Protein AF-A0A9D8BAH3-F1 (afdb_monomer_lite)

Secondary structure (DSSP, 8-state):
--HHHHHHTB-TTS-BGGG-HHHHTTS---GGGT-SSTT-HHHHHHHHTT-SSGGG-TTTTT-TTTS-HHHHHHHHHTT--HHHHHHHHHHH-HHHHHHHHHHH---

Sequence (107 aa):
MTTQDKTQLVAYCGLFCGACGSYRRGRCKGCKNGGGFSRCGVRKCATERKYLSCAECTEYPECRKLNNFVSKMFAIVFRSNRKGNLQEIQKMGIEKWAEERAASGKK

Structure (mmCIF, N/CA/C/O backbone):
data_AF-A0A9D8BAH3-F1
#
_entry.id   AF-A0A9D8BAH3-F1
#
loop_
_atom_site.group_PDB
_atom_site.id
_atom_site.type_symbol
_atom_site.label_atom_id
_atom_site.label_alt_id
_atom_site.label_comp_id
_atom_site.label_asym_id
_atom_site.label_entity_id
_atom_site.label_seq_id
_atom_site.pdbx_PDB_ins_code
_atom_site.Cartn_x
_atom_site.Cartn_y
_atom_site.Cartn_z
_atom_site.occupancy
_atom_site.B_iso_or_equiv
_atom_site.auth_seq_id
_atom_site.auth_comp_id
_atom_site.auth_asym_id
_atom_site.auth_atom_id
_atom_site.pdbx_PDB_model_num
ATOM 1 N N . MET A 1 1 ? -8.869 -8.066 17.044 1.00 65.38 1 MET A N 1
ATOM 2 C CA . MET A 1 1 ? -8.174 -8.077 15.738 1.00 65.38 1 MET A CA 1
ATOM 3 C C . MET A 1 1 ? -6.687 -8.136 15.985 1.00 65.38 1 MET A C 1
ATOM 5 O O . MET A 1 1 ? -6.163 -7.270 16.682 1.00 65.38 1 MET A O 1
ATOM 9 N N . THR A 1 2 ? -6.041 -9.146 15.425 1.00 84.25 2 THR A N 1
ATOM 10 C CA . THR A 1 2 ? -4.585 -9.298 15.402 1.00 84.25 2 THR A CA 1
ATOM 11 C C . THR A 1 2 ? -3.952 -8.284 14.439 1.00 84.25 2 THR A C 1
ATOM 13 O O . THR A 1 2 ? -4.644 -7.655 13.632 1.00 84.25 2 THR A O 1
ATOM 16 N N . THR A 1 3 ? -2.633 -8.105 14.496 1.00 79.19 3 THR A N 1
ATOM 17 C CA . THR A 1 3 ? -1.891 -7.272 13.532 1.00 79.19 3 THR A CA 1
ATOM 18 C C . THR A 1 3 ? -2.050 -7.797 12.100 1.00 79.19 3 THR A C 1
ATOM 20 O O . THR A 1 3 ? -2.253 -7.011 11.173 1.00 79.19 3 THR A O 1
ATOM 23 N N . GLN A 1 4 ? -2.099 -9.121 11.921 1.00 74.69 4 GLN A N 1
ATOM 24 C CA . GLN A 1 4 ? -2.381 -9.759 10.631 1.00 74.69 4 GLN A CA 1
ATOM 25 C C . GLN A 1 4 ? -3.772 -9.394 10.096 1.00 74.69 4 GLN A C 1
ATOM 27 O O . GLN A 1 4 ? -3.898 -9.062 8.918 1.00 74.69 4 GLN A O 1
ATOM 32 N N . ASP A 1 5 ? -4.799 -9.327 10.948 1.00 86.50 5 ASP A N 1
ATOM 33 C CA . ASP A 1 5 ? -6.133 -8.878 10.522 1.00 86.50 5 ASP A CA 1
ATOM 34 C C . ASP A 1 5 ? -6.109 -7.420 10.032 1.00 86.50 5 ASP A C 1
ATOM 36 O O . ASP A 1 5 ? -6.796 -7.053 9.076 1.00 86.50 5 ASP A O 1
ATOM 40 N N . LYS A 1 6 ? -5.306 -6.561 10.674 1.00 90.88 6 LYS A N 1
ATOM 41 C CA . LYS A 1 6 ? -5.208 -5.135 10.321 1.00 90.88 6 LYS A CA 1
ATOM 42 C C . LYS A 1 6 ? -4.507 -4.933 8.979 1.00 90.88 6 LYS A C 1
ATOM 44 O O . LYS A 1 6 ? -4.962 -4.108 8.184 1.00 90.88 6 LYS A O 1
ATOM 49 N N . THR A 1 7 ? -3.463 -5.704 8.669 1.00 94.06 7 THR A N 1
ATOM 50 C CA . THR A 1 7 ? -2.797 -5.618 7.355 1.00 94.06 7 THR A CA 1
ATOM 51 C C . THR A 1 7 ? -3.707 -6.070 6.212 1.00 94.06 7 THR A C 1
ATOM 53 O O . THR A 1 7 ? -3.563 -5.591 5.082 1.00 94.06 7 THR A O 1
ATOM 56 N N . GLN A 1 8 ? -4.699 -6.931 6.470 1.00 94.38 8 GLN A N 1
ATOM 57 C CA . GLN A 1 8 ? -5.712 -7.287 5.468 1.00 94.38 8 GLN A CA 1
ATOM 58 C C . GLN A 1 8 ? -6.642 -6.119 5.108 1.00 94.38 8 GLN A C 1
ATOM 60 O O . GLN A 1 8 ? -7.193 -6.076 4.005 1.00 94.38 8 GLN A O 1
ATOM 65 N N . LEU A 1 9 ? -6.770 -5.126 5.991 1.00 95.00 9 LEU A N 1
ATOM 66 C CA . LEU A 1 9 ? -7.535 -3.910 5.721 1.00 95.00 9 LEU A CA 1
ATOM 67 C C . LEU A 1 9 ? -6.750 -2.866 4.919 1.00 95.00 9 LEU A C 1
ATOM 69 O O . LEU A 1 9 ? -7.348 -1.905 4.433 1.00 95.00 9 LEU A O 1
ATOM 73 N N . VAL A 1 10 ? -5.444 -3.043 4.729 1.00 95.56 10 VAL A N 1
ATOM 74 C CA . VAL A 1 10 ? -4.643 -2.177 3.859 1.00 95.56 10 VAL A CA 1
ATOM 75 C C . VAL A 1 10 ? -4.919 -2.552 2.404 1.00 95.56 10 VAL A C 1
ATOM 77 O O . VAL A 1 10 ? -4.663 -3.672 1.964 1.00 95.56 10 VAL A O 1
ATOM 80 N N . ALA A 1 11 ? -5.480 -1.620 1.638 1.00 95.19 11 ALA A N 1
ATOM 81 C CA . ALA A 1 11 ? -5.653 -1.782 0.204 1.00 95.19 11 ALA A CA 1
ATOM 82 C C . ALA A 1 11 ? -4.302 -1.691 -0.511 1.00 95.19 11 ALA A C 1
ATOM 84 O O . ALA A 1 11 ? -3.443 -0.906 -0.114 1.00 95.19 11 ALA A O 1
ATOM 85 N N . TYR A 1 12 ? -4.159 -2.391 -1.640 1.00 96.31 12 TYR A N 1
ATOM 86 C CA . TYR A 1 12 ? -2.909 -2.388 -2.408 1.00 96.31 12 TYR A CA 1
ATOM 87 C C . TYR A 1 12 ? -2.427 -0.981 -2.780 1.00 96.31 12 TYR A C 1
ATOM 89 O O . TYR A 1 12 ? -1.238 -0.707 -2.759 1.00 96.31 12 TYR A O 1
ATOM 97 N N . CYS A 1 13 ? -3.341 -0.055 -3.069 1.00 93.62 13 CYS A N 1
ATOM 98 C CA . CYS A 1 13 ? -2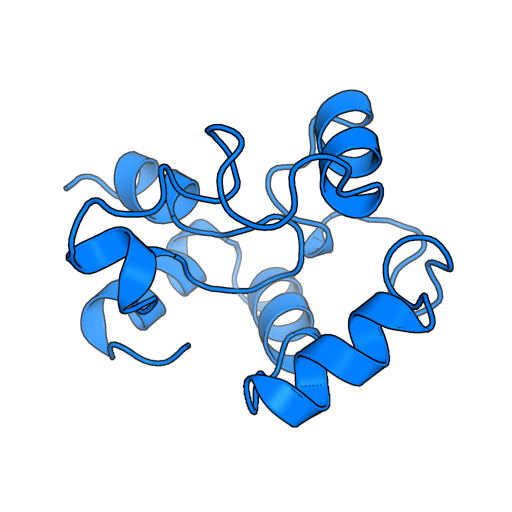.999 1.321 -3.428 1.00 93.62 13 CYS A CA 1
ATOM 99 C C . CYS A 1 13 ? -2.734 2.256 -2.229 1.00 93.62 13 CYS A C 1
ATOM 101 O O . CYS A 1 13 ? -2.698 3.469 -2.426 1.00 93.62 13 CYS A O 1
ATOM 103 N N . GLY A 1 14 ? -2.597 1.726 -1.008 1.00 93.19 14 GLY A N 1
ATOM 104 C CA . GLY A 1 14 ? -2.296 2.501 0.201 1.00 93.19 14 GLY A CA 1
ATOM 105 C C . GLY A 1 14 ? -3.510 3.134 0.889 1.00 93.19 14 GLY A C 1
ATOM 106 O O . GLY A 1 14 ? -3.344 3.986 1.749 1.00 93.19 14 GLY A O 1
ATOM 107 N N . LEU A 1 15 ? -4.742 2.766 0.529 1.00 92.50 15 LEU A N 1
ATOM 108 C CA . LEU A 1 15 ? -5.937 3.180 1.287 1.00 92.50 15 LEU A CA 1
ATOM 109 C C . LEU A 1 15 ? -6.194 2.242 2.462 1.00 92.50 15 LEU A C 1
ATOM 111 O O . LEU A 1 15 ? -5.919 1.047 2.362 1.00 92.50 15 LEU A O 1
ATOM 115 N N . PHE A 1 16 ? -6.822 2.741 3.527 1.00 93.88 16 PHE A N 1
ATOM 116 C CA . PHE A 1 16 ? -7.220 1.893 4.648 1.00 93.88 16 PHE A CA 1
ATOM 117 C C . PHE A 1 16 ? -8.719 1.548 4.627 1.00 93.88 16 PHE A C 1
ATOM 119 O O . PHE A 1 16 ? -9.588 2.391 4.863 1.00 93.88 16 PHE A O 1
ATOM 126 N N . CYS A 1 17 ? -9.051 0.277 4.369 1.00 92.81 17 CYS A N 1
ATOM 127 C CA . CYS A 1 17 ? -10.436 -0.207 4.333 1.00 92.81 17 CYS A CA 1
ATOM 128 C C . CYS A 1 17 ? -11.127 -0.078 5.697 1.00 92.81 17 CYS A C 1
ATOM 130 O O . CYS A 1 17 ? -12.327 0.186 5.731 1.00 92.81 17 CYS A O 1
ATOM 132 N N . GLY A 1 18 ? -10.385 -0.183 6.806 1.00 90.88 18 GLY A N 1
ATOM 133 C CA . GLY A 1 18 ? -10.933 -0.011 8.157 1.00 90.88 18 GLY A CA 1
ATOM 134 C C . GLY A 1 18 ? -11.530 1.379 8.407 1.00 90.88 18 GLY A C 1
ATOM 135 O O . GLY A 1 18 ? -12.473 1.511 9.182 1.00 90.88 18 GLY A O 1
ATOM 136 N N . ALA A 1 19 ? -11.075 2.403 7.678 1.00 90.12 19 ALA A N 1
ATOM 137 C CA . ALA A 1 19 ? -11.631 3.759 7.716 1.00 90.12 19 ALA A CA 1
ATOM 138 C C . ALA A 1 19 ? -12.680 4.025 6.611 1.00 90.12 19 ALA A C 1
ATOM 140 O O . ALA A 1 19 ? -13.266 5.111 6.520 1.00 90.12 19 ALA A O 1
ATOM 141 N N . CYS A 1 20 ? -12.958 3.049 5.741 1.00 89.44 20 CYS A N 1
ATOM 142 C CA . CYS A 1 20 ? -13.915 3.197 4.650 1.00 89.44 20 CYS A CA 1
ATOM 143 C C . CYS A 1 20 ? -15.357 3.007 5.143 1.00 89.44 20 CYS A C 1
ATOM 145 O O . CYS A 1 20 ? -15.761 1.923 5.559 1.00 89.44 20 CYS A O 1
ATOM 147 N N . GLY A 1 21 ? -16.192 4.040 5.001 1.00 89.44 21 GLY A N 1
ATOM 148 C CA . GLY A 1 21 ? -17.596 3.985 5.422 1.00 89.44 21 GLY A CA 1
ATOM 149 C C . GLY A 1 21 ? -18.452 2.940 4.693 1.00 89.44 21 GLY A C 1
ATOM 150 O O . GLY A 1 21 ? -19.443 2.485 5.254 1.00 89.44 21 GLY A O 1
ATOM 151 N N . SER A 1 22 ? -18.107 2.548 3.460 1.00 91.56 22 SER A N 1
ATOM 152 C CA . SER A 1 22 ? -18.815 1.465 2.754 1.00 91.56 22 SER A CA 1
ATOM 153 C C . SER A 1 22 ? -18.406 0.082 3.257 1.00 91.56 22 SER A C 1
ATOM 155 O O . SER A 1 22 ? -19.267 -0.786 3.348 1.00 91.56 22 SER A O 1
ATOM 157 N N . TYR A 1 23 ? -17.129 -0.109 3.613 1.00 93.00 23 TYR A N 1
ATOM 158 C CA . TYR A 1 23 ? -16.647 -1.343 4.239 1.00 93.00 23 TYR A CA 1
ATOM 159 C C . TYR A 1 23 ? -17.275 -1.529 5.624 1.00 93.00 23 TYR A C 1
ATOM 161 O O . TYR A 1 23 ? -17.910 -2.545 5.876 1.00 93.00 23 TYR A O 1
ATOM 169 N N . ARG A 1 24 ? -17.220 -0.495 6.479 1.00 92.44 24 ARG A N 1
ATOM 170 C CA . ARG A 1 24 ? -17.794 -0.543 7.838 1.00 92.44 24 ARG A CA 1
ATOM 171 C C . ARG A 1 24 ? -19.305 -0.796 7.876 1.00 92.44 24 ARG A C 1
ATOM 173 O O . ARG A 1 24 ? -19.800 -1.325 8.857 1.00 92.44 24 ARG A O 1
ATOM 180 N N . ARG A 1 25 ? -20.035 -0.426 6.819 1.00 95.31 25 ARG A N 1
ATOM 181 C CA . ARG A 1 25 ? -21.480 -0.695 6.676 1.00 95.31 25 ARG A CA 1
ATOM 182 C C . ARG A 1 25 ? -21.794 -2.023 5.976 1.00 95.31 25 ARG A C 1
ATOM 184 O O . ARG A 1 25 ? -22.925 -2.216 5.551 1.00 95.31 25 ARG A O 1
ATOM 191 N N . GLY A 1 26 ? -20.801 -2.883 5.743 1.00 94.56 26 GLY A N 1
ATOM 192 C CA . GLY A 1 26 ? -20.992 -4.180 5.082 1.00 94.56 26 GLY A CA 1
ATOM 193 C C . GLY A 1 26 ? -21.325 -4.114 3.585 1.00 94.56 26 GLY A C 1
ATOM 194 O O . GLY A 1 26 ? -21.551 -5.143 2.960 1.00 94.56 26 GLY A O 1
ATOM 195 N N . ARG A 1 27 ? -21.316 -2.928 2.961 1.00 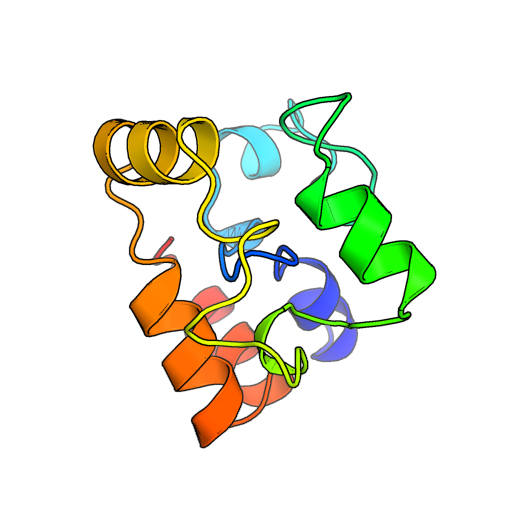94.69 27 ARG A N 1
ATOM 196 C CA . ARG A 1 27 ? -21.642 -2.752 1.528 1.00 94.69 27 ARG A CA 1
ATOM 197 C C . ARG A 1 27 ? -20.452 -3.004 0.599 1.00 94.69 27 ARG A C 1
ATOM 199 O O . ARG A 1 27 ? -20.583 -2.937 -0.618 1.00 94.69 27 ARG A O 1
ATOM 206 N N . CYS A 1 28 ? -19.264 -3.218 1.158 1.00 94.88 28 CYS A N 1
ATOM 207 C CA . CYS A 1 28 ? -18.034 -3.485 0.425 1.00 94.88 28 CYS A CA 1
ATOM 208 C C . CYS A 1 28 ? -17.221 -4.538 1.176 1.00 94.88 28 CYS A C 1
ATOM 210 O O . CYS A 1 28 ? -17.006 -4.395 2.374 1.00 94.88 28 CYS A O 1
ATOM 212 N N . LYS A 1 29 ? -16.708 -5.544 0.462 1.00 94.81 29 LYS A N 1
ATOM 213 C CA . LYS A 1 29 ? -15.928 -6.653 1.042 1.00 94.81 29 LYS A CA 1
ATOM 214 C C . LYS A 1 29 ? -14.480 -6.279 1.407 1.00 94.81 29 LYS A C 1
ATOM 216 O O . LYS A 1 29 ? -13.774 -7.065 2.027 1.00 94.81 29 LYS A O 1
ATOM 221 N N . GLY A 1 30 ? -14.030 -5.078 1.034 1.00 94.50 30 GLY A N 1
ATOM 222 C CA . GLY A 1 30 ? -12.645 -4.629 1.210 1.00 94.50 30 GLY A CA 1
ATOM 223 C C . GLY A 1 30 ? -11.753 -5.002 0.024 1.00 94.50 30 GLY A C 1
ATOM 224 O O . GLY A 1 30 ? -12.081 -5.886 -0.765 1.00 94.50 30 GLY A O 1
ATOM 225 N N . CYS A 1 31 ? -10.635 -4.290 -0.143 1.00 95.19 31 CYS A N 1
ATOM 226 C CA . CYS A 1 31 ? -9.814 -4.356 -1.358 1.00 95.19 31 CYS A CA 1
ATOM 227 C C . CYS A 1 31 ? -9.320 -5.776 -1.682 1.00 95.19 31 CYS A C 1
ATOM 229 O O . CYS A 1 31 ? -9.500 -6.227 -2.819 1.00 95.19 31 CYS A O 1
ATOM 231 N N . LYS A 1 32 ? -8.754 -6.470 -0.684 1.00 95.00 32 LYS A N 1
ATOM 232 C CA . LYS A 1 32 ? -8.191 -7.822 -0.820 1.00 95.00 32 LYS A CA 1
ATOM 233 C C . LYS A 1 32 ? -9.253 -8.906 -1.050 1.00 95.00 32 LYS A C 1
ATOM 235 O O . LYS A 1 32 ? -8.948 -9.922 -1.653 1.00 95.00 32 LYS A O 1
ATOM 240 N N . ASN A 1 33 ? -10.517 -8.628 -0.721 1.00 94.50 33 ASN A N 1
ATOM 241 C CA . ASN A 1 33 ? -11.657 -9.524 -0.962 1.00 94.50 33 ASN A CA 1
ATOM 242 C C . ASN A 1 33 ? -12.521 -9.084 -2.160 1.00 94.50 33 ASN A C 1
ATOM 244 O O . ASN A 1 33 ? -13.735 -9.292 -2.185 1.00 94.50 33 ASN A O 1
ATOM 248 N N . GLY A 1 34 ? -11.929 -8.393 -3.137 1.00 91.94 34 GLY A N 1
ATOM 249 C CA . GLY A 1 34 ? -12.626 -8.004 -4.369 1.00 91.94 34 GLY A CA 1
ATOM 250 C C . GLY A 1 34 ? -13.539 -6.773 -4.259 1.00 91.94 34 GLY A C 1
ATOM 251 O O . GLY A 1 34 ? -14.156 -6.386 -5.248 1.00 91.94 34 GLY A O 1
ATOM 252 N N . GLY A 1 35 ? -13.598 -6.105 -3.105 1.00 92.38 35 GLY A N 1
ATOM 253 C CA . GLY A 1 35 ? -14.376 -4.881 -2.901 1.00 92.38 35 GLY A CA 1
ATOM 254 C C . GLY A 1 35 ? -13.853 -3.660 -3.672 1.00 92.38 35 GLY A C 1
ATOM 255 O O . GLY A 1 35 ? -12.729 -3.642 -4.177 1.00 92.38 35 GLY A O 1
ATOM 256 N N . GLY A 1 36 ? -14.666 -2.606 -3.749 1.00 88.12 36 GLY A N 1
ATOM 257 C CA . GLY A 1 36 ? -14.370 -1.408 -4.541 1.00 88.12 36 GLY A CA 1
ATOM 258 C C . GLY A 1 36 ? -14.664 -1.617 -6.028 1.00 88.12 36 GLY A C 1
ATOM 259 O O . GLY A 1 36 ? -15.621 -2.297 -6.383 1.00 88.12 36 GLY A O 1
ATOM 260 N N . PHE A 1 37 ? -13.853 -1.024 -6.906 1.00 87.88 37 PHE A N 1
ATOM 261 C CA . PHE A 1 37 ? -14.028 -1.180 -8.351 1.00 87.88 37 PHE A CA 1
ATOM 262 C C . PHE A 1 37 ? -13.749 -2.629 -8.782 1.00 87.88 37 PHE A C 1
ATOM 264 O O . PHE A 1 37 ? -12.668 -3.159 -8.510 1.00 87.88 37 PHE A O 1
ATOM 271 N N . SER A 1 38 ? -14.707 -3.277 -9.451 1.00 86.38 38 SER A N 1
ATOM 272 C CA . SER A 1 38 ? -14.647 -4.706 -9.801 1.00 86.38 38 SER A CA 1
ATOM 273 C C . SER A 1 38 ? -13.454 -5.039 -10.706 1.00 86.38 38 SER A C 1
ATOM 275 O O . SER A 1 38 ? -12.713 -5.982 -10.431 1.00 86.38 38 SER A O 1
ATOM 277 N N . ARG A 1 39 ? -13.175 -4.199 -11.711 1.00 88.88 39 ARG A N 1
ATOM 278 C CA . ARG A 1 39 ? -12.077 -4.376 -12.683 1.00 88.88 39 ARG A CA 1
ATOM 279 C C . ARG A 1 39 ? -10.834 -3.542 -12.341 1.00 88.88 39 ARG A C 1
ATOM 281 O O . ARG A 1 39 ? -10.233 -2.906 -13.202 1.00 88.88 39 ARG A O 1
ATOM 288 N N . CYS A 1 40 ? -10.444 -3.509 -11.067 1.00 91.25 40 CYS A N 1
ATOM 289 C CA . CYS A 1 40 ? -9.272 -2.754 -10.615 1.00 91.25 40 CYS A CA 1
ATOM 290 C C . CYS A 1 40 ? -7.949 -3.371 -11.113 1.00 91.25 40 CYS A C 1
ATOM 292 O O . CYS A 1 40 ? -7.481 -4.377 -10.577 1.00 91.25 40 CYS A O 1
ATOM 294 N N . GLY A 1 41 ? -7.308 -2.729 -12.096 1.00 91.81 41 GLY A N 1
ATOM 295 C CA . GLY A 1 41 ? -6.021 -3.173 -12.648 1.00 91.81 41 GLY A CA 1
ATOM 296 C C . GLY A 1 41 ? -4.855 -3.135 -11.651 1.00 91.81 41 GLY A C 1
ATOM 297 O O . GLY A 1 41 ? -3.980 -3.996 -11.709 1.00 91.81 41 GLY A O 1
ATOM 298 N N . VAL A 1 42 ? -4.867 -2.197 -10.692 1.00 93.31 42 VAL A N 1
ATOM 299 C CA . VAL A 1 42 ? -3.858 -2.138 -9.613 1.00 93.31 42 VAL A CA 1
ATOM 300 C C . VAL A 1 42 ? -3.948 -3.375 -8.728 1.00 93.31 42 VAL A C 1
ATOM 302 O O . VAL A 1 42 ? -2.926 -3.989 -8.446 1.00 93.31 42 VAL A O 1
ATOM 305 N N . ARG A 1 43 ? -5.169 -3.776 -8.341 1.00 95.00 43 ARG A N 1
ATOM 306 C CA . ARG A 1 43 ? -5.390 -4.999 -7.559 1.00 95.00 43 ARG A CA 1
ATOM 307 C C . ARG A 1 43 ? -4.877 -6.216 -8.313 1.00 95.00 43 ARG A C 1
ATOM 309 O O . ARG A 1 43 ? -4.074 -6.948 -7.760 1.00 95.00 43 ARG A O 1
ATOM 316 N N . LYS A 1 44 ? -5.295 -6.389 -9.573 1.00 96.00 44 LYS A N 1
ATOM 317 C CA . LYS A 1 44 ? -4.844 -7.512 -10.405 1.00 96.00 44 LYS A CA 1
ATOM 318 C C . LYS A 1 44 ? -3.312 -7.599 -10.434 1.00 96.00 44 LYS A C 1
ATOM 320 O O . LYS A 1 44 ? -2.754 -8.639 -10.112 1.00 96.00 44 LYS A O 1
ATOM 325 N N . CYS A 1 45 ? -2.647 -6.479 -10.718 1.00 96.50 45 CYS A N 1
ATOM 326 C CA . CYS A 1 45 ? -1.189 -6.421 -10.764 1.00 96.50 45 CYS A CA 1
ATOM 327 C C . CYS A 1 45 ? -0.522 -6.741 -9.416 1.00 96.50 45 CYS A C 1
ATOM 329 O O . CYS A 1 45 ? 0.485 -7.442 -9.393 1.00 96.50 45 CYS A O 1
ATOM 331 N N . ALA A 1 46 ? -1.034 -6.207 -8.304 1.00 96.75 46 ALA A N 1
ATOM 332 C CA . ALA A 1 46 ? -0.459 -6.443 -6.981 1.00 96.75 46 ALA A CA 1
ATOM 333 C C . ALA A 1 46 ? -0.638 -7.903 -6.538 1.00 96.75 46 ALA A C 1
ATOM 335 O O . ALA A 1 46 ? 0.293 -8.489 -5.996 1.00 96.75 46 ALA A O 1
ATOM 336 N N . THR A 1 47 ? -1.796 -8.504 -6.829 1.00 96.38 47 THR A N 1
ATOM 337 C CA . THR A 1 47 ? -2.062 -9.923 -6.566 1.00 96.38 47 THR A CA 1
ATOM 338 C C . THR A 1 47 ? -1.124 -10.830 -7.366 1.00 96.38 47 THR A C 1
ATOM 340 O O . THR A 1 47 ? -0.517 -11.719 -6.782 1.00 96.38 47 THR A O 1
ATOM 343 N N . GLU A 1 48 ? -0.942 -10.581 -8.669 1.00 97.56 48 GLU A N 1
ATOM 344 C CA . GLU A 1 48 ? -0.007 -11.344 -9.520 1.00 97.56 48 GLU A CA 1
ATOM 345 C C . GLU A 1 48 ? 1.438 -11.269 -9.004 1.00 97.56 48 GLU A C 1
ATOM 347 O O . GLU A 1 48 ? 2.160 -12.262 -9.019 1.00 97.56 48 GLU A O 1
ATOM 352 N N . ARG A 1 49 ? 1.845 -10.101 -8.494 1.00 97.06 49 ARG A N 1
ATOM 353 C CA . ARG A 1 49 ? 3.171 -9.883 -7.897 1.00 97.06 49 ARG A CA 1
ATOM 354 C C . ARG A 1 49 ? 3.281 -10.322 -6.438 1.00 97.06 49 ARG A C 1
ATOM 356 O O . ARG A 1 49 ? 4.353 -10.189 -5.859 1.00 97.06 49 ARG A O 1
ATOM 363 N N . LYS A 1 50 ? 2.197 -10.838 -5.849 1.00 97.00 50 LYS A N 1
ATOM 364 C CA . LYS A 1 50 ? 2.111 -11.251 -4.439 1.00 97.00 50 LYS A CA 1
ATOM 365 C C . LYS A 1 50 ? 2.492 -10.144 -3.449 1.00 97.00 50 LYS A C 1
ATOM 367 O O . LYS A 1 50 ? 2.974 -10.426 -2.358 1.00 97.00 50 LYS A O 1
ATOM 372 N N . TYR A 1 51 ? 2.251 -8.891 -3.818 1.00 97.00 51 TYR A N 1
ATOM 373 C CA . TYR A 1 51 ? 2.467 -7.768 -2.917 1.00 97.00 51 TYR A CA 1
ATOM 374 C C . TYR A 1 51 ? 1.391 -7.735 -1.838 1.00 97.00 51 TYR A C 1
ATOM 376 O O . TYR A 1 51 ? 0.227 -8.024 -2.104 1.00 97.00 51 TYR A O 1
ATOM 384 N N . LEU A 1 52 ? 1.757 -7.313 -0.636 1.00 95.56 52 LEU A N 1
ATOM 385 C CA . LEU A 1 52 ? 0.834 -6.884 0.408 1.00 95.56 52 LEU A CA 1
ATOM 386 C C . LEU A 1 52 ? 0.353 -5.451 0.163 1.00 95.56 52 LEU A C 1
ATOM 388 O O . LEU A 1 52 ? -0.781 -5.114 0.514 1.00 95.56 52 LEU A O 1
ATOM 392 N N . SER A 1 53 ? 1.197 -4.624 -0.461 1.00 97.06 53 SER A N 1
ATOM 393 C CA . SER A 1 53 ? 0.921 -3.233 -0.821 1.00 97.06 53 SER A CA 1
ATOM 394 C C . SER A 1 53 ? 1.778 -2.806 -2.013 1.00 97.06 53 SER A C 1
ATOM 396 O O . SER A 1 53 ? 2.908 -3.251 -2.170 1.00 97.06 53 SER A O 1
ATOM 398 N N . CYS A 1 54 ? 1.302 -1.861 -2.826 1.00 97.12 54 CYS A N 1
ATOM 399 C CA . CYS A 1 54 ? 2.116 -1.249 -3.879 1.00 97.12 54 CYS A CA 1
ATOM 400 C C . CYS A 1 54 ? 3.328 -0.467 -3.338 1.00 97.12 54 CYS A C 1
ATOM 402 O O . CYS A 1 54 ? 4.134 -0.007 -4.136 1.00 97.12 54 CYS A O 1
ATOM 404 N N . ALA A 1 55 ? 3.479 -0.337 -2.017 1.00 97.12 55 ALA A N 1
ATOM 405 C CA . ALA A 1 55 ? 4.699 0.149 -1.378 1.00 97.12 55 ALA A CA 1
ATOM 406 C C . ALA A 1 55 ? 5.915 -0.752 -1.680 1.00 97.12 55 ALA A C 1
ATOM 408 O O . ALA A 1 55 ? 7.038 -0.262 -1.729 1.00 97.12 55 ALA A O 1
ATOM 409 N N . GLU A 1 56 ? 5.684 -2.040 -1.948 1.00 97.50 56 GLU A N 1
ATOM 410 C CA . GLU A 1 56 ? 6.708 -3.020 -2.347 1.00 97.50 56 GLU A CA 1
ATOM 411 C C . GLU A 1 56 ? 7.023 -2.967 -3.852 1.00 97.50 56 GLU A C 1
ATOM 413 O O . GLU A 1 56 ? 7.886 -3.688 -4.350 1.00 97.50 56 GLU A O 1
ATOM 418 N N . CYS A 1 57 ? 6.301 -2.140 -4.613 1.00 97.19 57 CYS A N 1
ATOM 419 C CA . CYS A 1 57 ? 6.514 -2.028 -6.045 1.00 97.19 57 CYS A CA 1
ATOM 420 C C . CYS A 1 57 ? 7.838 -1.316 -6.324 1.00 97.19 57 CYS A C 1
ATOM 422 O O . CYS A 1 57 ? 7.988 -0.134 -6.030 1.00 97.19 57 CYS A O 1
ATOM 424 N N . THR A 1 58 ? 8.760 -2.016 -6.978 1.00 95.88 58 THR A N 1
ATOM 425 C CA . THR A 1 58 ? 10.073 -1.484 -7.378 1.00 95.88 58 THR A CA 1
ATOM 426 C C . THR A 1 58 ? 9.989 -0.361 -8.414 1.00 95.88 58 THR A C 1
ATOM 428 O O . THR A 1 58 ? 10.922 0.416 -8.559 1.00 95.88 58 THR A O 1
ATOM 431 N N . GLU A 1 59 ? 8.863 -0.250 -9.122 1.00 95.44 59 GLU A N 1
ATOM 432 C CA . GLU A 1 59 ? 8.598 0.828 -10.081 1.00 95.44 59 GLU A CA 1
ATOM 433 C C . GLU A 1 59 ? 7.977 2.068 -9.415 1.00 95.44 59 GLU A C 1
ATOM 435 O O . GLU A 1 59 ? 7.737 3.071 -10.081 1.00 95.44 59 GLU A O 1
ATOM 440 N N . TYR A 1 60 ? 7.634 2.020 -8.126 1.00 93.38 60 TYR A N 1
ATOM 441 C CA . TYR A 1 60 ? 7.124 3.184 -7.404 1.00 93.38 60 TYR A CA 1
ATOM 442 C C . TYR A 1 60 ? 8.269 4.183 -7.132 1.00 93.38 60 TYR A C 1
ATOM 444 O O . TYR A 1 60 ? 9.335 3.750 -6.704 1.00 93.38 60 TYR A O 1
ATOM 452 N N . PRO A 1 61 ? 8.084 5.506 -7.332 1.00 91.00 61 PRO A N 1
ATOM 453 C CA . PRO A 1 61 ? 6.822 6.225 -7.515 1.00 91.00 61 PRO A CA 1
ATOM 454 C C . PRO A 1 61 ? 6.302 6.346 -8.951 1.00 91.00 61 PRO A C 1
ATOM 456 O O . PRO A 1 61 ? 5.199 6.854 -9.115 1.00 91.00 61 PRO A O 1
ATOM 459 N N . GLU A 1 62 ? 7.011 5.853 -9.964 1.00 92.81 62 GLU A N 1
ATOM 460 C CA . GLU A 1 62 ? 6.691 6.068 -11.387 1.00 92.81 62 GLU A CA 1
ATOM 461 C C . GLU A 1 62 ? 5.756 5.010 -12.004 1.00 92.81 62 GLU A C 1
ATOM 463 O O . GLU A 1 62 ? 5.376 5.091 -13.174 1.00 92.81 62 GLU A O 1
ATOM 468 N N . CYS A 1 63 ? 5.313 4.028 -11.212 1.00 94.38 63 CYS A N 1
ATOM 469 C CA . CYS A 1 63 ? 4.482 2.919 -11.672 1.00 94.38 63 CYS A CA 1
ATOM 470 C C . CYS A 1 63 ? 3.212 3.402 -12.401 1.00 94.38 63 CYS A C 1
ATOM 472 O O . CYS A 1 63 ? 2.238 3.858 -11.790 1.00 94.38 63 CYS A O 1
ATOM 474 N N . ARG A 1 64 ? 3.175 3.225 -13.728 1.00 92.06 64 ARG A N 1
ATOM 475 C CA . ARG A 1 64 ? 2.065 3.685 -14.587 1.00 92.06 64 ARG A CA 1
ATOM 476 C C . ARG A 1 64 ? 0.742 2.993 -14.256 1.00 92.06 64 ARG A C 1
ATOM 478 O O . ARG A 1 64 ? -0.322 3.597 -14.380 1.00 92.06 64 ARG A O 1
ATOM 485 N N . LYS A 1 65 ? 0.797 1.738 -13.789 1.00 91.44 65 LYS A N 1
ATOM 486 C CA . LYS A 1 65 ? -0.395 0.990 -13.360 1.00 91.44 65 LYS A CA 1
ATOM 487 C C . LYS A 1 65 ? -1.042 1.628 -12.134 1.00 91.44 65 LYS A C 1
ATOM 489 O O . LYS A 1 65 ? -2.267 1.700 -12.085 1.00 91.44 65 LYS A O 1
ATOM 494 N N . LEU A 1 66 ? -0.242 2.107 -11.181 1.00 90.31 66 LEU A N 1
ATOM 495 C CA . LEU A 1 66 ? -0.717 2.788 -9.976 1.00 90.31 66 LEU A CA 1
ATOM 496 C C . LEU A 1 66 ? -1.095 4.256 -10.244 1.00 90.31 66 LEU A C 1
ATOM 498 O O . LEU A 1 66 ? -2.083 4.748 -9.697 1.00 90.31 66 LEU A O 1
ATOM 502 N N . ASN A 1 67 ? -0.358 4.934 -11.126 1.00 86.94 67 ASN A N 1
ATOM 503 C CA . ASN A 1 67 ? -0.540 6.346 -11.477 1.00 86.94 67 ASN A CA 1
ATOM 504 C C . ASN A 1 67 ? -1.369 6.559 -12.751 1.00 86.94 67 ASN A C 1
ATOM 506 O O . ASN A 1 67 ? -1.073 7.435 -13.564 1.00 86.94 67 ASN A O 1
ATOM 510 N N . ASN A 1 68 ? -2.429 5.774 -12.932 1.00 80.75 68 ASN A N 1
ATOM 511 C CA . ASN A 1 68 ? -3.337 5.952 -14.063 1.00 80.75 68 ASN A CA 1
ATOM 512 C C . ASN A 1 68 ? -4.333 7.113 -13.831 1.00 80.75 68 ASN A C 1
ATOM 514 O O . ASN A 1 68 ? -4.514 7.599 -12.712 1.00 80.75 68 ASN A O 1
ATOM 518 N N . PHE A 1 69 ? -5.000 7.562 -14.896 1.00 75.06 69 PHE A N 1
ATOM 519 C CA . PHE A 1 69 ? -5.958 8.674 -14.841 1.00 75.06 69 PHE A CA 1
ATOM 520 C C . PHE A 1 69 ? -7.092 8.439 -13.829 1.00 75.06 69 PHE A C 1
ATOM 522 O O . PHE A 1 69 ? -7.398 9.306 -13.012 1.00 75.06 69 PHE A O 1
ATOM 529 N N . VAL A 1 70 ? -7.641 7.221 -13.809 1.00 70.69 70 VAL A N 1
ATOM 530 C CA . VAL A 1 70 ? -8.692 6.806 -12.868 1.00 70.69 70 VAL A CA 1
ATOM 531 C C . VAL A 1 70 ? -8.210 6.989 -11.427 1.00 70.69 70 VAL A C 1
ATOM 533 O O . VAL A 1 70 ? -8.870 7.610 -10.606 1.00 70.69 70 VAL A O 1
ATOM 536 N N . SER A 1 71 ? -6.997 6.544 -11.130 1.00 70.69 71 SER A N 1
ATOM 537 C CA . SER A 1 71 ? -6.362 6.663 -9.820 1.00 70.69 71 SER A CA 1
ATOM 538 C C . SER A 1 71 ? -6.266 8.127 -9.361 1.00 70.69 71 SER A C 1
ATOM 540 O O . SER A 1 71 ? -6.566 8.430 -8.204 1.00 70.69 71 SER A O 1
ATOM 542 N N . LYS A 1 72 ? -5.914 9.051 -10.262 1.00 70.75 72 LYS A N 1
ATOM 543 C CA . LYS A 1 72 ? -5.868 10.494 -9.966 1.00 70.75 72 LYS A CA 1
ATOM 544 C C . LYS A 1 72 ? -7.262 11.068 -9.679 1.00 70.75 72 LYS A C 1
ATOM 546 O O . LYS A 1 72 ? -7.426 11.774 -8.689 1.00 70.75 72 LYS A O 1
ATOM 551 N N . MET A 1 73 ? -8.272 10.678 -10.458 1.00 70.81 73 MET A N 1
ATOM 552 C CA . MET A 1 73 ? -9.673 11.068 -10.233 1.00 70.81 73 MET A CA 1
ATOM 553 C C . MET A 1 73 ? -10.198 10.589 -8.871 1.00 70.81 73 MET A C 1
ATOM 555 O O . MET A 1 73 ? -10.758 11.371 -8.105 1.00 70.81 73 MET A O 1
ATOM 559 N N . PHE A 1 74 ? -9.954 9.323 -8.517 1.00 67.50 74 PHE A N 1
ATOM 560 C CA . PHE A 1 74 ? -10.342 8.777 -7.212 1.00 67.50 74 PHE A CA 1
ATOM 561 C C . PHE A 1 74 ? -9.632 9.498 -6.051 1.00 67.50 74 PHE A C 1
ATOM 563 O O . PHE A 1 74 ? -10.239 9.709 -5.004 1.00 67.50 74 PHE A O 1
ATOM 570 N N . ALA A 1 75 ? -8.377 9.928 -6.216 1.00 70.12 75 ALA A N 1
ATOM 571 C CA . ALA A 1 75 ? -7.680 10.673 -5.166 1.00 70.12 75 ALA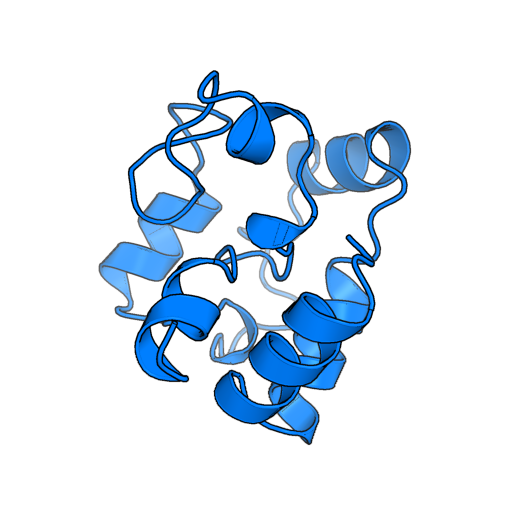 A CA 1
ATOM 572 C C . ALA A 1 75 ? -8.379 12.003 -4.827 1.00 70.12 75 ALA A C 1
ATOM 574 O O . ALA A 1 75 ? -8.494 12.339 -3.648 1.00 70.12 75 ALA A O 1
ATOM 575 N N . ILE A 1 76 ? -8.897 12.703 -5.843 1.00 67.56 76 ILE A N 1
ATOM 576 C CA . ILE A 1 76 ? -9.632 13.967 -5.688 1.00 67.56 76 ILE A CA 1
ATOM 577 C C . ILE A 1 76 ? -11.007 13.715 -5.060 1.00 67.56 76 ILE A C 1
ATOM 579 O O . ILE A 1 76 ? -11.336 14.312 -4.036 1.00 67.56 76 ILE A O 1
ATOM 583 N N . VAL A 1 77 ? -11.785 12.781 -5.619 1.00 67.06 77 VAL A N 1
ATOM 584 C CA . VAL A 1 77 ? -13.156 12.484 -5.161 1.00 67.06 77 VAL A CA 1
ATOM 585 C C . VAL A 1 77 ? -13.180 11.996 -3.713 1.00 67.06 77 VAL A C 1
ATOM 587 O O . VAL A 1 77 ? -14.030 12.405 -2.925 1.00 67.06 77 VAL A O 1
ATOM 590 N N . PHE A 1 78 ? -12.235 11.135 -3.335 1.00 67.12 78 PHE A N 1
ATOM 591 C CA . PHE A 1 78 ? -12.192 10.549 -1.996 1.00 67.12 78 PHE A CA 1
ATOM 592 C C . PHE A 1 78 ? -11.300 11.326 -1.018 1.00 67.12 78 PHE A C 1
ATOM 594 O O . PHE A 1 78 ? -11.164 10.883 0.124 1.00 67.12 78 PHE A O 1
ATOM 601 N N . ARG A 1 79 ? -10.713 12.461 -1.446 1.00 71.88 79 ARG A N 1
ATOM 602 C CA . ARG A 1 79 ? -9.721 13.258 -0.692 1.00 71.88 79 ARG A CA 1
ATOM 603 C C . ARG A 1 79 ? -8.668 12.377 -0.014 1.00 71.88 79 ARG A C 1
ATOM 605 O O . ARG A 1 79 ? -8.370 12.525 1.167 1.00 71.88 79 ARG A O 1
ATOM 612 N N . SER A 1 80 ? -8.160 11.394 -0.753 1.00 76.50 80 SER A N 1
ATOM 613 C CA . SER A 1 80 ? -7.312 10.344 -0.191 1.00 76.50 80 SER A CA 1
ATOM 614 C C . SER A 1 80 ? -5.836 10.581 -0.487 1.00 76.50 80 SER A C 1
ATOM 616 O O . SER A 1 80 ? -5.476 10.800 -1.647 1.00 76.50 80 SER A O 1
ATOM 618 N N . ASN A 1 81 ? -4.969 10.418 0.512 1.00 85.88 81 ASN A N 1
ATOM 619 C CA . ASN A 1 81 ? -3.524 10.571 0.351 1.00 85.88 81 ASN A CA 1
ATOM 620 C C . ASN A 1 81 ? -2.823 9.238 0.029 1.00 85.88 81 ASN A C 1
ATOM 622 O O . ASN A 1 81 ? -1.994 8.752 0.792 1.00 85.88 81 ASN A O 1
ATOM 626 N N . ARG A 1 82 ? -3.145 8.626 -1.118 1.00 88.62 82 ARG A N 1
ATOM 627 C CA . ARG A 1 82 ? -2.556 7.327 -1.509 1.00 88.62 82 ARG A CA 1
ATOM 628 C C . ARG A 1 82 ? -1.030 7.368 -1.594 1.00 88.62 82 ARG A C 1
ATOM 630 O O . ARG A 1 82 ? -0.376 6.459 -1.099 1.00 88.62 82 ARG A O 1
ATOM 637 N N . LYS A 1 83 ? -0.468 8.427 -2.188 1.00 90.50 83 LYS A N 1
ATOM 638 C CA . LYS A 1 83 ? 0.988 8.586 -2.335 1.00 90.50 83 LYS A CA 1
ATOM 639 C C . LYS A 1 83 ? 1.672 8.673 -0.968 1.00 90.50 83 LYS A C 1
ATOM 641 O O . LYS A 1 83 ? 2.608 7.919 -0.720 1.00 90.50 83 LYS A O 1
ATOM 646 N N . GLY A 1 84 ? 1.170 9.536 -0.082 1.00 91.81 84 GLY A N 1
ATOM 647 C CA . GLY A 1 84 ? 1.705 9.679 1.272 1.00 91.81 84 GLY A CA 1
ATOM 648 C C . GLY A 1 84 ? 1.580 8.392 2.079 1.00 91.81 84 GLY A C 1
ATOM 649 O O . GLY A 1 84 ? 2.555 7.955 2.672 1.00 91.81 84 GLY A O 1
ATOM 650 N N . ASN A 1 85 ? 0.433 7.715 2.005 1.00 93.88 85 ASN A N 1
ATOM 651 C CA . ASN A 1 85 ? 0.233 6.437 2.686 1.00 93.88 85 ASN A CA 1
ATOM 652 C C . ASN A 1 85 ? 1.223 5.362 2.203 1.00 93.88 85 ASN A C 1
ATOM 654 O O . ASN A 1 85 ? 1.814 4.663 3.017 1.00 93.88 85 ASN A O 1
ATOM 658 N N . LEU A 1 86 ? 1.452 5.240 0.891 1.00 95.75 86 LEU A N 1
ATOM 659 C CA . LEU A 1 86 ? 2.444 4.300 0.356 1.00 95.75 86 LEU A CA 1
ATOM 660 C C . LEU A 1 86 ? 3.867 4.647 0.808 1.00 95.75 86 LEU A C 1
ATOM 662 O O . LEU A 1 86 ? 4.623 3.747 1.156 1.00 95.75 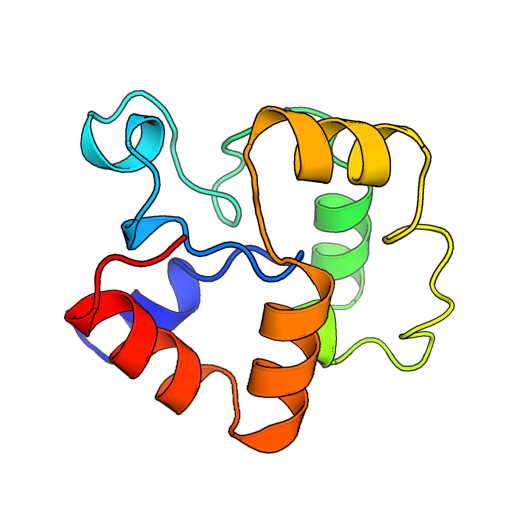86 LEU A O 1
ATOM 666 N N . GLN A 1 87 ? 4.218 5.935 0.852 1.00 96.00 87 GLN A N 1
ATOM 667 C CA . GLN A 1 87 ? 5.517 6.392 1.357 1.00 96.00 87 GLN A CA 1
ATOM 668 C C . GLN A 1 87 ? 5.688 6.112 2.854 1.00 96.00 87 GLN A C 1
ATOM 670 O O . GLN A 1 87 ? 6.773 5.738 3.283 1.00 96.00 87 GLN A O 1
ATOM 675 N N . GLU A 1 88 ? 4.640 6.278 3.658 1.00 96.31 88 GLU A N 1
ATOM 676 C CA . GLU A 1 88 ? 4.667 5.909 5.073 1.00 96.31 88 GLU A CA 1
ATOM 677 C C . GLU A 1 88 ? 4.855 4.398 5.238 1.00 96.31 88 GLU A C 1
ATOM 679 O O . GLU A 1 88 ? 5.749 3.987 5.970 1.00 96.31 88 GLU A O 1
ATOM 684 N N . ILE A 1 89 ? 4.107 3.577 4.488 1.00 97.25 89 ILE A N 1
ATOM 685 C CA . ILE A 1 89 ? 4.262 2.113 4.500 1.00 97.25 89 ILE A CA 1
ATOM 686 C C . ILE A 1 89 ? 5.696 1.708 4.119 1.00 97.25 89 ILE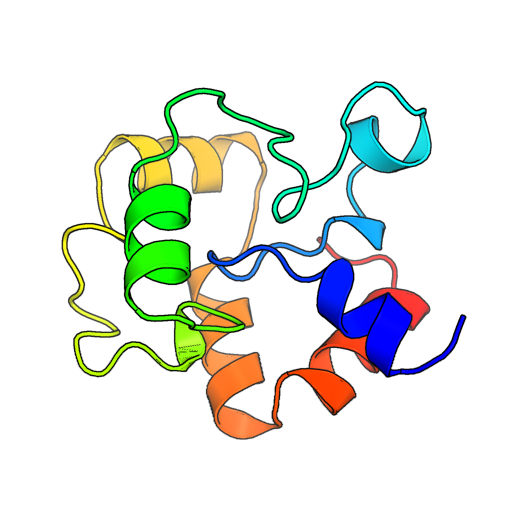 A C 1
ATOM 688 O O . ILE A 1 89 ? 6.256 0.832 4.772 1.00 97.25 89 ILE A O 1
ATOM 692 N N . GLN A 1 90 ? 6.313 2.355 3.120 1.00 97.31 90 GLN A N 1
ATOM 693 C CA . GLN A 1 90 ? 7.720 2.110 2.762 1.00 97.31 90 GLN A CA 1
ATOM 694 C C . GLN A 1 90 ? 8.689 2.441 3.904 1.00 97.31 90 GLN A C 1
ATOM 696 O O . GLN A 1 90 ? 9.684 1.747 4.077 1.00 97.31 90 GLN A O 1
ATOM 701 N N . LYS A 1 91 ? 8.410 3.495 4.678 1.00 97.31 91 LYS A N 1
ATOM 702 C CA . LYS A 1 91 ? 9.28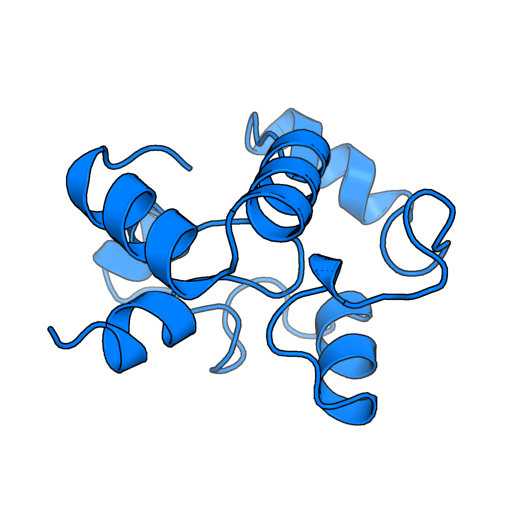7 3.962 5.760 1.00 97.31 91 LYS A CA 1
ATOM 703 C C . LYS A 1 91 ? 9.165 3.139 7.038 1.00 97.31 91 LYS A C 1
ATOM 705 O O . LYS A 1 91 ? 10.165 2.926 7.710 1.00 97.31 91 LYS A O 1
ATOM 710 N N . MET A 1 92 ? 7.949 2.743 7.411 1.00 97.00 92 MET A N 1
ATOM 711 C CA . MET A 1 92 ? 7.667 2.178 8.739 1.00 97.00 92 MET A CA 1
ATOM 712 C C . MET A 1 92 ? 7.197 0.722 8.723 1.00 97.00 92 MET A C 1
ATOM 714 O O . MET A 1 92 ? 7.025 0.131 9.787 1.00 97.00 92 MET A O 1
ATOM 718 N N . GLY A 1 93 ? 6.956 0.159 7.538 1.00 97.25 93 GLY A N 1
ATOM 719 C CA . GLY A 1 93 ? 6.377 -1.168 7.369 1.00 97.25 93 GLY A CA 1
ATOM 720 C C . GLY A 1 93 ? 4.848 -1.175 7.437 1.00 97.25 93 GLY A C 1
ATOM 721 O O . GLY A 1 93 ? 4.204 -0.338 8.075 1.00 97.25 93 GLY A O 1
ATOM 722 N N . ILE A 1 94 ? 4.247 -2.152 6.754 1.00 96.31 94 ILE A N 1
ATOM 723 C CA . ILE A 1 94 ? 2.788 -2.257 6.607 1.00 96.31 94 ILE A CA 1
ATOM 724 C C . ILE A 1 94 ? 2.074 -2.580 7.923 1.00 96.31 94 ILE A C 1
ATOM 726 O O . ILE A 1 94 ? 0.953 -2.123 8.129 1.00 96.31 94 ILE A O 1
ATOM 730 N N . GLU A 1 95 ? 2.710 -3.345 8.809 1.00 96.38 95 GLU A N 1
ATOM 731 C CA . GLU A 1 95 ? 2.138 -3.754 10.094 1.00 96.38 95 GLU A CA 1
ATOM 732 C C . GLU A 1 95 ? 1.945 -2.552 11.012 1.00 96.38 95 GLU A C 1
ATOM 734 O O . GLU A 1 95 ? 0.810 -2.226 11.367 1.00 96.38 95 GLU A O 1
ATOM 739 N N . LYS A 1 96 ? 3.033 -1.824 11.292 1.00 95.94 96 LYS A N 1
ATOM 740 C CA . LYS A 1 96 ? 2.998 -0.612 12.115 1.00 95.94 96 LYS A CA 1
ATOM 741 C C . LYS A 1 96 ? 2.047 0.432 11.529 1.00 95.94 96 LYS A C 1
ATOM 743 O O . LYS A 1 96 ? 1.232 1.009 12.246 1.00 95.94 96 LYS A O 1
ATOM 748 N N . TRP A 1 97 ? 2.083 0.624 10.209 1.00 96.00 97 TRP A N 1
ATOM 749 C CA . TRP A 1 97 ? 1.166 1.543 9.537 1.00 96.00 97 TRP A CA 1
ATOM 750 C C . TRP A 1 97 ? -0.307 1.140 9.717 1.00 96.00 97 TRP A C 1
ATOM 752 O O . TRP A 1 97 ? -1.156 1.980 10.022 1.00 96.00 97 TRP A O 1
ATOM 762 N N . ALA A 1 98 ? -0.634 -0.149 9.563 1.00 95.12 98 ALA A N 1
ATOM 763 C CA . ALA A 1 98 ? -1.999 -0.647 9.720 1.00 95.12 98 ALA A CA 1
ATOM 764 C C . ALA A 1 98 ? -2.526 -0.474 11.153 1.00 95.12 98 ALA A C 1
ATOM 766 O O . ALA A 1 98 ? -3.711 -0.192 11.340 1.00 95.12 98 ALA A O 1
ATOM 767 N N . GLU A 1 99 ? -1.665 -0.610 12.162 1.00 94.25 99 GLU A N 1
ATOM 768 C CA . GLU A 1 99 ? -2.019 -0.365 13.561 1.00 94.25 99 GLU A CA 1
ATOM 769 C C . GLU A 1 99 ? -2.361 1.099 13.827 1.00 94.25 99 GLU A C 1
ATOM 771 O O . GLU A 1 99 ? -3.433 1.388 14.367 1.00 94.25 99 GLU A O 1
ATOM 776 N N . GLU A 1 100 ? -1.517 2.024 13.372 1.00 94.25 100 GLU A N 1
ATOM 777 C CA . GLU A 1 100 ? -1.754 3.462 13.523 1.00 94.25 100 GLU A CA 1
ATOM 778 C C . GLU A 1 100 ? -3.021 3.920 12.783 1.00 94.25 100 GLU A C 1
ATOM 780 O O . GLU A 1 100 ? -3.786 4.762 13.273 1.00 94.25 100 GLU A O 1
ATOM 785 N N . ARG A 1 101 ? -3.306 3.347 11.607 1.00 93.00 101 ARG A N 1
ATOM 786 C CA . ARG A 1 101 ? -4.548 3.632 10.871 1.00 93.00 101 ARG A CA 1
ATOM 787 C C . ARG A 1 101 ? -5.786 3.042 11.531 1.00 93.00 101 ARG A C 1
ATOM 789 O O . ARG A 1 101 ? -6.821 3.711 11.562 1.00 93.00 101 ARG A O 1
ATOM 796 N N . ALA A 1 102 ? -5.686 1.843 12.100 1.00 91.00 102 ALA A N 1
ATOM 797 C CA . ALA A 1 102 ? -6.775 1.249 12.869 1.00 91.00 102 ALA A CA 1
ATOM 798 C C . ALA A 1 102 ? -7.128 2.092 14.105 1.00 91.00 102 ALA A C 1
ATOM 800 O O . ALA A 1 102 ? -8.310 2.253 14.397 1.00 91.00 102 ALA A O 1
ATOM 801 N N . ALA A 1 103 ? -6.129 2.669 14.781 1.00 88.31 103 ALA A N 1
ATOM 802 C CA . ALA A 1 103 ? -6.334 3.518 15.954 1.00 88.31 103 ALA A CA 1
ATOM 803 C C . ALA A 1 103 ? -6.869 4.922 15.609 1.00 88.31 103 ALA A C 1
ATOM 805 O O . ALA A 1 103 ? -7.720 5.452 16.317 1.00 88.31 103 ALA A O 1
ATOM 806 N N . SER A 1 104 ? -6.393 5.532 14.517 1.00 82.31 104 SER A N 1
ATOM 807 C CA . SER A 1 104 ? -6.723 6.926 14.167 1.00 82.31 104 SER A CA 1
ATOM 808 C C . SER A 1 104 ? -8.000 7.106 13.339 1.00 82.31 104 SER A C 1
ATOM 810 O O . SER A 1 104 ? -8.520 8.218 13.254 1.00 82.31 104 SER A O 1
ATOM 812 N N . GLY A 1 105 ? -8.485 6.057 12.664 1.00 69.81 105 GLY A N 1
ATOM 813 C CA . GLY A 1 105 ? -9.662 6.134 11.789 1.00 69.81 105 GLY A CA 1
ATOM 814 C C . GLY A 1 105 ? -9.474 6.991 10.525 1.00 69.81 105 GLY A C 1
ATOM 815 O O . GLY A 1 105 ? -10.454 7.278 9.831 1.00 69.81 105 GLY A O 1
ATOM 816 N N . LYS A 1 106 ? -8.237 7.400 10.210 1.00 68.44 106 LYS A N 1
ATOM 817 C CA . LYS A 1 106 ? -7.891 8.177 9.008 1.00 68.44 106 LYS A CA 1
ATOM 818 C C . LYS A 1 106 ? -7.862 7.277 7.761 1.00 68.44 106 LYS A C 1
ATOM 820 O O . LYS A 1 106 ? -7.497 6.105 7.844 1.00 68.44 106 LYS A O 1
ATOM 825 N N . LYS A 1 107 ? -8.290 7.827 6.617 1.00 57.97 107 LYS A N 1
ATOM 826 C CA . LYS A 1 107 ? -8.437 7.117 5.329 1.00 57.97 107 LYS A CA 1
ATOM 827 C C . LYS A 1 107 ? -7.145 7.040 4.520 1.00 57.97 107 LYS A C 1
ATOM 829 O O . LYS A 1 107 ? -6.410 8.049 4.490 1.00 57.97 107 LYS A O 1
#

pLDDT: mean 89.39, std 9.47, range [57.97, 97.56]

Foldseek 3Di:
DDLVVLLQQQAQLLDGVLLDPCSVVVNFVHRQVCGDDNPQQSSVVCVVVVHSHCLPVPCPPPPCSSVDPVNVVCCVVVVDDSVVSSVVCNVPNSSVSSVVCNVPSHD

Radius of gyration: 12.67 Å; chains: 1; bounding box: 32×25×31 Å